Protein AF-A0A5B8NXF3-F1 (afdb_monomer_lite)

pLDDT: mean 85.0, std 18.31, range [37.31, 98.75]

Radius of gyration: 26.2 Å; chains: 1; bounding box: 37×64×97 Å

Secondary structure (DSSP, 8-state):
-----------SSSHHHHHHHHHHHHHHHHHHHHHHHHHH-EESB--SS-BS-SSSS-S-EE-SS-GGGEEEEEEES--SSSEEEEEEEEE---TTS-TTTPPEEEEEEEEEEEEEETTEEEEEEEEEE-GGGT----GGGPEE-B-S--

Structure (mmCIF, N/CA/C/O backbone):
data_AF-A0A5B8NXF3-F1
#
_entry.id   AF-A0A5B8NXF3-F1
#
loop_
_atom_site.group_PDB
_atom_site.id
_atom_site.type_symbol
_atom_site.label_atom_id
_atom_site.label_alt_id
_atom_site.label_comp_id
_atom_site.label_asym_id
_atom_site.label_entity_id
_atom_site.label_seq_id
_atom_site.pdbx_PDB_ins_code
_atom_site.Cartn_x
_atom_site.Cartn_y
_atom_site.Cartn_z
_atom_site.occupancy
_atom_site.B_iso_or_equiv
_atom_site.auth_seq_id
_atom_site.auth_comp_id
_atom_site.auth_asym_id
_atom_site.auth_atom_id
_atom_site.pdbx_PDB_model_num
ATOM 1 N N . MET A 1 1 ? -15.733 -45.039 77.157 1.00 37.59 1 MET A N 1
ATOM 2 C CA . MET A 1 1 ? -15.446 -45.581 75.809 1.00 37.59 1 MET A CA 1
ATOM 3 C C . MET A 1 1 ? -16.709 -45.405 74.981 1.00 37.59 1 MET A C 1
ATOM 5 O O . MET A 1 1 ? -17.747 -45.814 75.468 1.00 37.59 1 MET A O 1
ATOM 9 N N . SER A 1 2 ? -16.764 -44.818 73.795 1.00 37.31 2 SER A N 1
ATOM 10 C CA . SER A 1 2 ? -15.902 -43.884 73.073 1.00 37.31 2 SER A CA 1
ATOM 11 C C . SER A 1 2 ? -16.843 -43.193 72.076 1.00 37.31 2 SER A C 1
ATOM 13 O O . SER A 1 2 ? -17.659 -43.866 71.451 1.00 37.31 2 SER A O 1
ATOM 15 N N . VAL A 1 3 ? -16.774 -41.868 71.988 1.00 45.31 3 VAL A N 1
ATOM 16 C CA . VAL A 1 3 ? -17.520 -41.033 71.034 1.00 45.31 3 VAL A CA 1
ATOM 17 C C . VAL A 1 3 ? -16.741 -41.026 69.726 1.00 45.31 3 VAL A C 1
ATOM 19 O O . VAL A 1 3 ? -15.542 -40.784 69.788 1.00 45.31 3 VAL A O 1
ATOM 22 N N . LEU A 1 4 ? -17.377 -41.230 68.569 1.00 38.94 4 LEU A N 1
ATOM 23 C CA . LEU A 1 4 ? -16.771 -40.893 67.275 1.00 38.94 4 LEU A CA 1
ATOM 24 C C . LEU A 1 4 ? -17.844 -40.376 66.311 1.00 38.94 4 LEU A C 1
ATOM 26 O O . LEU A 1 4 ? -18.721 -41.106 65.856 1.00 38.94 4 LEU A O 1
ATOM 30 N N . ALA A 1 5 ? -17.762 -39.068 66.076 1.00 45.06 5 ALA A N 1
ATOM 31 C CA . ALA A 1 5 ? -18.511 -38.311 65.092 1.00 45.06 5 ALA A CA 1
ATOM 32 C C . ALA A 1 5 ? -18.019 -38.642 63.676 1.00 45.06 5 ALA A C 1
ATOM 34 O O . ALA A 1 5 ? -16.814 -38.747 63.447 1.00 45.06 5 ALA A O 1
ATOM 35 N N . LEU A 1 6 ? -18.946 -38.764 62.725 1.00 43.47 6 LEU A N 1
ATOM 36 C CA . LEU A 1 6 ? -18.619 -38.777 61.302 1.00 43.47 6 LEU A CA 1
ATOM 37 C C . LEU A 1 6 ? -18.593 -37.328 60.806 1.00 43.47 6 LEU A C 1
ATOM 39 O O . LEU A 1 6 ? -19.625 -36.674 60.667 1.00 43.47 6 LEU A O 1
ATOM 43 N N . THR A 1 7 ? -17.372 -36.835 60.619 1.00 43.94 7 THR A N 1
ATOM 44 C CA . THR A 1 7 ? -17.032 -35.524 60.067 1.00 43.94 7 THR A CA 1
ATOM 45 C C . THR A 1 7 ? -17.322 -35.472 58.565 1.00 43.94 7 THR A C 1
ATOM 47 O O . THR A 1 7 ? -17.060 -36.422 57.833 1.00 43.94 7 THR A O 1
ATOM 50 N N . SER A 1 8 ? -17.859 -34.326 58.143 1.00 48.88 8 SER A N 1
ATOM 51 C CA . SER A 1 8 ? -18.148 -33.900 56.772 1.00 48.88 8 SER A CA 1
ATOM 52 C C . SER A 1 8 ? -16.997 -34.142 55.782 1.00 48.88 8 SER A C 1
ATOM 54 O O . SER A 1 8 ? -15.857 -33.765 56.050 1.00 48.88 8 SER A O 1
ATOM 56 N N . CYS A 1 9 ? -17.319 -34.677 54.600 1.00 38.44 9 CYS A N 1
ATOM 57 C CA . CYS A 1 9 ? -16.468 -34.628 53.410 1.00 38.44 9 CYS A CA 1
ATOM 58 C C . CYS A 1 9 ? -17.276 -34.061 52.236 1.00 38.44 9 CYS A C 1
ATOM 60 O O . CYS A 1 9 ? -17.750 -34.802 51.381 1.00 38.44 9 CYS A O 1
ATOM 62 N N . ALA A 1 10 ? -17.448 -32.746 52.193 1.00 49.34 10 ALA A N 1
ATOM 63 C CA . ALA A 1 10 ? -17.799 -32.048 50.964 1.00 49.34 10 ALA A CA 1
ATOM 64 C C . ALA A 1 10 ? -17.235 -30.634 51.051 1.00 49.34 10 ALA A C 1
ATOM 66 O O . ALA A 1 10 ? -17.795 -29.827 51.778 1.00 49.34 10 ALA A O 1
ATOM 67 N N . GLN A 1 11 ? -16.107 -30.393 50.377 1.00 50.44 11 GLN A N 1
ATOM 68 C CA . GLN A 1 11 ? -15.610 -29.103 49.871 1.00 50.44 11 GLN A CA 1
ATOM 69 C C . GLN A 1 11 ? -14.100 -29.236 49.645 1.00 50.44 11 GLN A C 1
ATOM 71 O O . GLN A 1 11 ? -13.349 -28.960 50.564 1.00 50.44 11 GLN A O 1
ATOM 76 N N . GLU A 1 12 ? -13.664 -29.689 48.460 1.00 44.84 12 GLU A N 1
ATOM 77 C CA . GLU A 1 12 ? -12.308 -29.392 47.944 1.00 44.84 12 GLU A CA 1
ATOM 78 C C . GLU A 1 12 ? -12.133 -29.824 46.461 1.00 44.84 12 GLU A C 1
ATOM 80 O O . GLU A 1 12 ? -11.139 -30.458 46.122 1.00 44.84 12 GLU A O 1
ATOM 85 N N . GLN A 1 13 ? -13.091 -29.578 45.548 1.00 47.88 13 GLN A N 1
ATOM 86 C CA . GLN A 1 13 ? -12.886 -29.924 44.116 1.00 47.88 13 GLN A CA 1
ATOM 87 C C . GLN A 1 13 ? -13.217 -28.834 43.080 1.00 47.88 13 GLN A C 1
ATOM 89 O O . GLN A 1 13 ? -12.880 -29.006 41.914 1.00 47.88 13 GLN A O 1
ATOM 94 N N . ASP A 1 14 ? -13.742 -27.667 43.466 1.00 46.34 14 ASP A N 1
ATOM 95 C CA . ASP A 1 14 ? -14.202 -26.673 42.474 1.00 46.34 14 ASP A CA 1
ATOM 96 C C . ASP A 1 14 ? -13.188 -25.585 42.068 1.00 46.34 14 ASP A C 1
ATOM 98 O O . ASP A 1 14 ? -13.408 -24.870 41.092 1.00 46.34 14 ASP A O 1
ATOM 102 N N . LYS A 1 15 ? -12.054 -25.421 42.762 1.00 40.75 15 LYS A N 1
ATOM 103 C CA . LYS A 1 15 ? -11.171 -24.256 42.521 1.00 40.75 15 LYS A CA 1
ATOM 104 C C . LYS A 1 15 ? -10.232 -24.384 41.314 1.00 40.75 15 LYS A C 1
ATOM 106 O O . LYS A 1 15 ? -9.866 -23.367 40.734 1.00 40.75 15 LYS A O 1
ATOM 111 N N . HIS A 1 16 ? -9.852 -25.598 40.909 1.00 37.91 16 HIS A N 1
ATOM 112 C CA . HIS A 1 16 ? -8.894 -25.789 39.807 1.00 37.91 16 HIS A CA 1
ATOM 113 C C . HIS A 1 16 ? -9.527 -25.691 38.411 1.00 37.91 16 HIS A C 1
ATOM 115 O O . HIS A 1 16 ? -8.876 -25.213 37.485 1.00 37.91 16 HIS A O 1
ATOM 121 N N . VAL A 1 17 ? -10.796 -26.084 38.256 1.00 48.28 17 VAL A N 1
ATOM 122 C CA . VAL A 1 17 ? -11.504 -26.032 36.962 1.00 48.28 17 VAL A CA 1
ATOM 123 C C . VAL A 1 17 ? -11.910 -24.596 36.605 1.00 48.28 17 VAL A C 1
ATOM 125 O O . VAL A 1 17 ? -11.782 -24.185 35.454 1.00 48.28 17 VAL A O 1
ATOM 128 N N . GLN A 1 18 ? -12.312 -23.799 37.601 1.00 46.47 18 GLN A N 1
ATOM 129 C CA . GLN A 1 18 ? -12.704 -22.396 37.417 1.00 46.47 18 GLN A CA 1
ATOM 130 C C . GLN A 1 18 ? -11.534 -21.518 36.936 1.00 46.47 18 GLN A C 1
ATOM 132 O O . GLN A 1 18 ? -11.727 -20.672 36.067 1.00 46.47 18 GLN A O 1
ATOM 137 N N . ASN A 1 19 ? -10.317 -21.752 37.445 1.00 48.75 19 ASN A N 1
ATOM 138 C CA . ASN A 1 19 ? -9.142 -20.949 37.089 1.00 48.75 19 ASN A CA 1
ATOM 139 C C . ASN A 1 19 ? -8.697 -21.198 35.634 1.00 48.75 19 ASN A C 1
ATOM 141 O O . ASN A 1 19 ? -8.450 -20.256 34.890 1.00 48.75 19 ASN A O 1
ATOM 145 N N . GLY A 1 20 ? -8.714 -22.460 35.182 1.00 52.03 20 GLY A N 1
ATOM 146 C CA . GLY A 1 20 ? -8.373 -22.809 33.798 1.00 52.03 20 GLY A CA 1
ATOM 147 C C . GLY A 1 20 ? -9.377 -22.292 32.759 1.00 52.03 20 GLY A C 1
ATOM 148 O O . GLY A 1 20 ? -8.974 -21.937 31.657 1.00 52.03 20 GLY A O 1
ATOM 149 N N . GLN A 1 21 ? -10.670 -22.201 33.105 1.00 54.94 21 GLN A N 1
ATOM 150 C CA . GLN A 1 21 ? -11.702 -21.615 32.234 1.00 54.94 21 GLN A CA 1
ATOM 151 C C . GLN A 1 21 ? -11.642 -20.079 32.184 1.00 54.94 21 GLN A C 1
ATOM 153 O O . GLN A 1 21 ? -11.936 -19.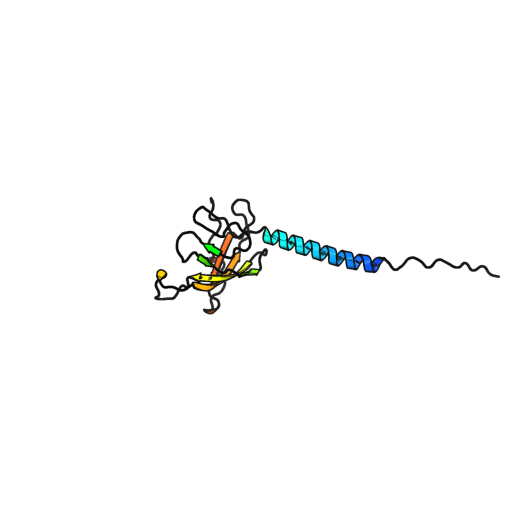490 31.144 1.00 54.94 21 GLN A O 1
ATOM 158 N N . GLN A 1 22 ? -11.244 -19.427 33.280 1.00 58.62 22 GLN A N 1
ATOM 159 C CA . GLN A 1 22 ? -11.030 -17.978 33.316 1.00 58.62 22 GLN A CA 1
ATOM 160 C C . GLN A 1 22 ? -9.791 -17.563 32.509 1.00 58.62 22 GLN A C 1
ATOM 162 O O . GLN A 1 22 ? -9.856 -16.580 31.775 1.00 58.62 22 GLN A O 1
ATOM 167 N N . GLU A 1 23 ? -8.705 -18.340 32.559 1.00 62.59 23 GLU A N 1
ATOM 168 C CA . GLU A 1 23 ? -7.464 -18.046 31.826 1.00 62.59 23 GLU A CA 1
ATOM 169 C C . GLU A 1 23 ? -7.648 -18.134 30.298 1.00 62.59 23 GLU A C 1
ATOM 171 O O . GLU A 1 23 ? -7.243 -17.226 29.569 1.00 62.59 23 GLU A O 1
ATOM 176 N N . VAL A 1 24 ? -8.347 -19.166 29.799 1.00 69.50 24 VAL A N 1
ATOM 177 C CA . VAL A 1 24 ? -8.667 -19.284 28.360 1.00 69.50 24 VAL A CA 1
ATOM 178 C C . VAL A 1 24 ? -9.646 -18.210 27.881 1.00 69.50 24 VAL A C 1
ATOM 180 O O . VAL A 1 24 ? -9.494 -17.700 26.771 1.00 69.50 24 VAL A O 1
ATOM 183 N N . ALA A 1 25 ? -10.628 -17.828 28.706 1.00 74.25 25 ALA A N 1
ATOM 184 C CA . ALA A 1 25 ? -11.565 -16.760 28.366 1.00 74.25 25 ALA A CA 1
ATOM 185 C C . ALA A 1 25 ? -10.859 -15.399 28.298 1.00 74.25 25 ALA A C 1
ATOM 187 O O . ALA A 1 25 ? -11.103 -14.621 27.378 1.00 74.25 25 ALA A O 1
ATOM 188 N N . GLN A 1 26 ? -9.946 -15.125 29.230 1.00 71.12 26 GLN A N 1
ATOM 189 C CA . GLN A 1 26 ? -9.208 -13.869 29.266 1.00 71.12 26 GLN A CA 1
ATOM 190 C C . GLN A 1 26 ? -8.191 -13.749 28.124 1.00 71.12 26 GLN A C 1
ATOM 192 O O . GLN A 1 26 ? -8.079 -12.676 27.534 1.00 71.12 26 GLN A O 1
ATOM 197 N N . PHE A 1 27 ? -7.517 -14.841 27.744 1.00 76.25 27 PHE A N 1
ATOM 198 C CA . PHE A 1 27 ? -6.653 -14.858 26.558 1.00 76.25 27 PHE A CA 1
ATOM 199 C C . PHE A 1 27 ? -7.445 -14.564 25.277 1.00 76.25 27 PHE A C 1
ATOM 201 O O . PHE A 1 27 ? -7.063 -13.686 24.509 1.00 76.25 27 PHE A O 1
ATOM 208 N N . ALA A 1 28 ? -8.589 -15.228 25.078 1.00 76.94 28 ALA A N 1
ATOM 209 C CA . ALA A 1 28 ? -9.434 -15.001 23.906 1.00 76.94 28 ALA A CA 1
ATOM 210 C C . ALA A 1 28 ? -9.944 -13.551 23.822 1.00 76.94 28 ALA A C 1
ATOM 212 O O . ALA A 1 28 ? -9.976 -12.964 22.738 1.00 76.94 28 ALA A O 1
ATOM 213 N N . VAL A 1 29 ? -10.309 -12.955 24.960 1.00 77.00 29 VAL A N 1
ATOM 214 C CA . VAL A 1 29 ? -10.712 -11.544 25.030 1.00 77.00 29 VAL A CA 1
ATOM 215 C C . VAL A 1 29 ? -9.541 -10.622 24.686 1.00 77.00 29 VAL A C 1
ATOM 217 O O . VAL A 1 29 ? -9.707 -9.758 23.827 1.00 77.00 29 VAL A O 1
ATOM 220 N N . ASN A 1 30 ? -8.356 -10.828 25.271 1.00 80.50 30 ASN A N 1
ATOM 221 C CA . ASN A 1 30 ? -7.169 -10.019 24.968 1.00 80.50 30 ASN A CA 1
ATOM 222 C C . ASN A 1 30 ? -6.791 -10.095 23.485 1.00 80.50 30 ASN A C 1
ATOM 224 O O . ASN A 1 30 ? -6.632 -9.055 22.855 1.00 80.50 30 ASN A O 1
ATOM 228 N N . SER A 1 31 ? -6.747 -11.293 22.899 1.00 76.94 31 SER A N 1
ATOM 229 C CA . SER A 1 31 ? -6.446 -11.455 21.472 1.00 76.94 31 SER A CA 1
ATOM 230 C C . SER A 1 31 ? -7.497 -10.803 20.571 1.00 76.94 31 SER A C 1
ATOM 232 O O . SER A 1 31 ? -7.166 -10.271 19.515 1.00 76.94 31 SER A O 1
ATOM 234 N N . THR A 1 32 ? -8.771 -10.806 20.976 1.00 78.19 32 THR A N 1
ATOM 235 C CA . THR A 1 32 ? -9.836 -10.131 20.217 1.00 78.19 32 THR A CA 1
ATOM 236 C C . THR A 1 32 ? -9.669 -8.612 20.256 1.00 78.19 32 THR A C 1
ATOM 238 O O . THR A 1 32 ? -9.845 -7.956 19.230 1.00 78.19 32 THR A O 1
ATOM 241 N N . ILE A 1 33 ? -9.305 -8.055 21.415 1.00 76.69 33 ILE A N 1
ATOM 242 C CA . ILE A 1 33 ? -9.054 -6.617 21.580 1.00 76.69 33 ILE A CA 1
ATOM 243 C C . ILE A 1 33 ? -7.805 -6.205 20.796 1.00 76.69 33 ILE A C 1
ATOM 245 O O . ILE A 1 33 ? -7.871 -5.246 20.038 1.00 76.69 33 ILE A O 1
ATOM 249 N N . GLU A 1 34 ? -6.704 -6.951 20.899 1.00 78.88 34 GLU A N 1
ATOM 250 C CA . GLU A 1 34 ? -5.477 -6.685 20.135 1.00 78.88 34 GLU A CA 1
ATOM 251 C C . GLU A 1 34 ? -5.728 -6.720 18.623 1.00 78.88 34 GLU A C 1
ATOM 253 O O . GLU A 1 34 ? -5.252 -5.852 17.892 1.00 78.88 34 GLU A O 1
ATOM 258 N N . ASN A 1 35 ? -6.536 -7.672 18.148 1.00 78.12 35 ASN A N 1
ATOM 259 C CA . ASN A 1 35 ? -6.899 -7.731 16.739 1.00 78.12 35 ASN A CA 1
ATOM 260 C C . ASN A 1 35 ? -7.773 -6.531 16.331 1.00 78.12 35 ASN A C 1
ATOM 262 O O . ASN A 1 35 ? -7.489 -5.894 15.322 1.00 78.12 35 ASN A O 1
ATOM 266 N N . ALA A 1 36 ? -8.782 -6.163 17.126 1.00 78.06 36 ALA A N 1
ATOM 267 C CA . ALA A 1 36 ? -9.637 -5.006 16.845 1.00 78.06 36 ALA A CA 1
ATOM 268 C C . ALA A 1 36 ? -8.863 -3.673 16.860 1.00 78.06 36 ALA A C 1
ATOM 270 O O . ALA A 1 36 ? -9.091 -2.816 16.008 1.00 78.06 36 ALA A O 1
ATOM 271 N N . GLU A 1 37 ? -7.914 -3.515 17.783 1.00 81.88 37 GLU A N 1
ATOM 272 C CA . GLU A 1 37 ? -7.000 -2.371 17.829 1.00 81.88 37 GLU A CA 1
ATOM 273 C C . GLU A 1 37 ? -6.088 -2.352 16.595 1.00 81.88 37 GLU A C 1
ATOM 275 O O . GLU A 1 37 ? -5.897 -1.297 15.994 1.00 81.88 37 GLU A O 1
ATOM 280 N N . SER A 1 38 ? -5.581 -3.507 16.148 1.00 79.00 38 SER A N 1
ATOM 281 C CA . SER A 1 38 ? -4.782 -3.590 14.917 1.00 79.00 38 SER A CA 1
ATOM 282 C C . SER A 1 38 ? -5.579 -3.185 13.673 1.00 79.00 38 SER A C 1
ATOM 284 O O . SER A 1 38 ? -5.074 -2.436 12.840 1.00 79.00 38 SER A O 1
ATOM 286 N N . GLU A 1 39 ? -6.843 -3.602 13.576 1.00 86.88 39 GLU A N 1
ATOM 287 C CA . GLU A 1 39 ? -7.760 -3.243 12.485 1.00 86.88 39 GLU A CA 1
ATOM 288 C C . GLU A 1 39 ? -8.203 -1.769 12.552 1.00 86.88 39 GLU A C 1
ATOM 290 O O . GLU A 1 39 ? -8.746 -1.233 11.588 1.00 86.88 39 GLU A O 1
ATOM 295 N N . SER A 1 40 ? -7.957 -1.083 13.674 1.00 91.81 40 SER A N 1
ATOM 296 C CA . SER A 1 40 ? -8.171 0.364 13.789 1.00 91.81 40 SER A CA 1
ATOM 297 C C . SER A 1 40 ? -7.023 1.189 13.198 1.00 91.81 40 SER A C 1
ATOM 299 O O . SER A 1 40 ? -7.224 2.355 12.849 1.00 91.81 40 SER A O 1
ATOM 301 N N . ILE A 1 41 ? -5.828 0.596 13.064 1.00 97.88 41 ILE A N 1
ATOM 302 C CA . ILE A 1 41 ? -4.667 1.251 12.460 1.00 97.88 41 ILE A CA 1
ATOM 303 C C . ILE A 1 41 ? -4.821 1.221 10.943 1.00 97.88 41 ILE A C 1
ATOM 305 O O . ILE A 1 41 ? -4.905 0.154 10.335 1.00 97.88 41 ILE A O 1
ATOM 309 N N . VAL A 1 42 ? -4.820 2.401 10.328 1.00 97.94 42 VAL A N 1
ATOM 310 C CA . VAL A 1 42 ? -4.975 2.557 8.877 1.00 97.94 42 VAL A CA 1
ATOM 311 C C . VAL A 1 42 ? -3.633 2.750 8.166 1.00 97.94 42 VAL A C 1
ATOM 313 O O . VAL A 1 42 ? -2.631 3.114 8.783 1.00 97.94 42 VAL A O 1
ATOM 316 N N . LEU A 1 43 ? -3.593 2.529 6.852 1.00 98.19 43 LEU A N 1
ATOM 317 C CA . LEU A 1 43 ? -2.464 2.958 6.028 1.00 98.19 43 LEU A CA 1
ATOM 318 C C . LEU A 1 43 ? -2.649 4.418 5.617 1.00 98.19 43 LEU A C 1
ATOM 320 O O . LEU A 1 43 ? -3.513 4.693 4.790 1.00 98.19 43 LEU A O 1
ATOM 324 N N . GLY A 1 44 ? -1.837 5.339 6.130 1.00 97.38 44 GLY A N 1
ATOM 325 C CA . GLY A 1 44 ? -1.849 6.730 5.677 1.00 97.38 44 GLY A CA 1
ATOM 326 C C . GLY A 1 44 ? -3.213 7.434 5.766 1.00 97.38 44 GLY A C 1
ATOM 327 O O . GLY A 1 44 ? -4.082 7.073 6.564 1.00 97.38 44 GLY A O 1
ATOM 328 N N . SER A 1 45 ? -3.418 8.415 4.892 1.00 95.81 45 SER A N 1
ATOM 329 C CA . SER A 1 45 ? -4.700 9.092 4.637 1.00 95.81 45 SER A CA 1
ATOM 330 C C . SER A 1 45 ? -4.880 9.336 3.139 1.00 95.81 45 SER A C 1
ATOM 332 O O . SER A 1 45 ? -3.891 9.421 2.424 1.00 95.81 45 SER A O 1
ATOM 334 N N . ASN A 1 46 ? -6.122 9.416 2.647 1.00 92.31 46 ASN A N 1
ATOM 335 C CA . ASN A 1 46 ? -6.394 9.748 1.239 1.00 92.31 46 ASN A CA 1
ATOM 336 C C . ASN A 1 46 ? -6.675 11.250 1.075 1.00 92.31 46 ASN A C 1
ATOM 338 O O . ASN A 1 46 ? -7.325 11.858 1.923 1.00 92.31 46 ASN A O 1
ATOM 342 N N . ASP A 1 47 ? -6.296 11.783 -0.080 1.00 89.00 47 ASP A N 1
ATOM 343 C CA . ASP A 1 47 ? -6.828 13.008 -0.685 1.00 89.00 47 ASP A CA 1
ATOM 344 C C . ASP A 1 47 ? -7.732 12.665 -1.895 1.00 89.00 47 ASP A C 1
ATOM 346 O O . ASP A 1 47 ? -8.022 11.498 -2.158 1.00 89.00 47 ASP A O 1
ATOM 350 N N . ASP A 1 48 ? -8.157 13.668 -2.671 1.00 88.75 48 ASP A N 1
ATOM 351 C CA . ASP A 1 48 ? -9.012 13.468 -3.857 1.00 88.75 48 ASP A CA 1
ATOM 352 C C . ASP A 1 48 ? -8.317 12.736 -5.027 1.00 88.75 48 ASP A C 1
ATOM 354 O O . ASP A 1 48 ? -8.962 12.412 -6.029 1.00 88.75 48 ASP A O 1
ATOM 358 N N . ARG A 1 49 ? -6.998 12.513 -4.956 1.00 89.06 49 ARG A N 1
ATOM 359 C CA . ARG A 1 49 ? -6.207 11.892 -6.031 1.00 89.06 49 ARG A CA 1
ATOM 360 C C . ARG A 1 49 ? -5.708 10.502 -5.668 1.00 89.06 49 ARG A C 1
ATOM 362 O O . ARG A 1 49 ? -5.464 9.702 -6.569 1.00 89.06 49 ARG A O 1
ATOM 369 N N . SER A 1 50 ? -5.554 10.211 -4.386 1.00 92.31 50 SER A N 1
ATOM 370 C CA . SER A 1 50 ? -5.083 8.929 -3.880 1.00 92.31 50 SER A CA 1
ATOM 371 C C . SER A 1 50 ? -6.235 7.966 -3.586 1.00 92.31 50 SER A C 1
ATOM 373 O O . SER A 1 50 ? -7.405 8.330 -3.472 1.00 92.31 50 SER A O 1
ATOM 375 N N . THR A 1 51 ? -5.935 6.672 -3.558 1.00 94.94 51 THR A N 1
ATOM 376 C CA . THR A 1 51 ? -6.922 5.624 -3.274 1.00 94.94 51 THR A CA 1
ATOM 377 C C . THR A 1 51 ? -6.271 4.507 -2.480 1.00 94.94 51 THR A C 1
ATOM 379 O O . THR A 1 51 ? -5.110 4.173 -2.710 1.00 94.94 51 THR A O 1
ATOM 382 N N . GLY A 1 52 ? -7.037 3.899 -1.573 1.00 95.25 52 GLY A N 1
ATOM 383 C CA . GLY A 1 52 ? -6.574 2.776 -0.759 1.00 95.25 52 GLY A CA 1
ATOM 384 C C . GLY A 1 52 ? -5.858 3.172 0.532 1.00 95.25 52 GLY A C 1
ATOM 385 O O . GLY A 1 52 ? -5.566 2.301 1.340 1.00 95.25 52 GLY A O 1
ATOM 386 N N . TYR A 1 53 ? -5.625 4.462 0.779 1.00 96.38 53 TYR A N 1
ATOM 387 C CA . TYR A 1 53 ? -5.162 4.960 2.076 1.00 96.38 53 TYR A CA 1
ATOM 388 C C . TYR A 1 53 ? -6.342 5.223 3.026 1.00 96.38 53 TYR A C 1
ATOM 390 O O . TYR A 1 53 ? -7.510 5.098 2.651 1.00 96.38 53 TYR A O 1
ATOM 398 N N . GLY A 1 54 ? -6.070 5.536 4.291 1.00 96.00 54 GLY A N 1
ATOM 399 C CA . GLY A 1 54 ? -7.084 5.800 5.315 1.00 96.00 54 GLY A CA 1
ATOM 400 C C . GLY A 1 54 ? -7.938 4.589 5.718 1.00 96.00 54 GLY A C 1
ATOM 401 O O . GLY A 1 54 ? -8.923 4.764 6.442 1.00 96.00 54 GLY A O 1
ATOM 402 N N . VAL A 1 55 ? -7.570 3.382 5.275 1.00 95.94 55 VAL A N 1
ATOM 403 C CA . VAL A 1 55 ? -8.205 2.099 5.619 1.00 95.94 55 VAL A CA 1
ATOM 404 C C . VAL A 1 55 ? -7.173 1.119 6.181 1.00 95.94 55 VAL A C 1
ATOM 406 O O . VAL A 1 55 ? -5.982 1.227 5.885 1.00 95.94 55 VAL A O 1
ATOM 409 N N . ALA A 1 56 ? -7.616 0.170 7.005 1.00 97.75 56 ALA A N 1
ATOM 410 C CA . ALA A 1 56 ? -6.764 -0.912 7.488 1.00 97.75 56 ALA A CA 1
ATOM 411 C C . ALA A 1 56 ? -6.565 -1.970 6.395 1.00 97.75 56 ALA A C 1
ATOM 413 O O . ALA A 1 56 ? -7.505 -2.286 5.663 1.00 97.75 56 ALA A O 1
ATOM 414 N N . ARG A 1 57 ? -5.337 -2.498 6.290 1.00 97.69 57 ARG A N 1
ATOM 415 C CA . ARG A 1 57 ? -4.952 -3.600 5.387 1.00 97.69 57 ARG A CA 1
ATOM 416 C C . ARG A 1 57 ? -5.496 -3.458 3.954 1.00 97.69 57 ARG A C 1
ATOM 418 O O . ARG A 1 57 ? -6.156 -4.374 3.456 1.00 97.69 57 ARG A O 1
ATOM 425 N N . PRO A 1 58 ? -5.250 -2.332 3.262 1.00 98.00 58 PRO A N 1
ATOM 426 C CA . PRO A 1 58 ? -5.709 -2.191 1.888 1.00 98.00 58 PRO A CA 1
ATOM 427 C C . PRO A 1 58 ? -5.084 -3.264 0.999 1.00 98.00 58 PRO A C 1
ATOM 429 O O . PRO A 1 58 ? -3.903 -3.578 1.130 1.00 98.00 58 PRO A O 1
ATOM 432 N N . THR A 1 59 ? -5.870 -3.789 0.063 1.00 98.50 59 THR A N 1
ATOM 433 C CA . THR A 1 59 ? -5.401 -4.727 -0.972 1.00 98.50 59 THR A CA 1
ATOM 434 C C . THR A 1 59 ? -4.917 -4.009 -2.236 1.00 98.50 59 THR A C 1
ATOM 436 O O . THR A 1 59 ? -4.435 -4.639 -3.175 1.00 98.50 59 THR A O 1
ATOM 439 N N . TYR A 1 60 ? -5.061 -2.684 -2.276 1.00 98.31 60 TYR A N 1
ATOM 440 C CA . TYR A 1 60 ? -4.702 -1.823 -3.394 1.00 98.31 60 TYR A CA 1
ATOM 441 C C . TYR A 1 60 ? -4.371 -0.424 -2.881 1.00 98.31 60 TYR A C 1
ATOM 443 O O . TYR A 1 60 ? -5.118 0.105 -2.057 1.00 98.31 60 TYR A O 1
ATOM 451 N N . THR A 1 61 ? -3.319 0.197 -3.410 1.00 97.94 61 THR A N 1
ATOM 452 C CA . THR A 1 61 ? -3.006 1.613 -3.193 1.00 97.94 61 THR A CA 1
ATOM 453 C C . THR A 1 61 ? -2.642 2.307 -4.500 1.00 97.94 61 THR A C 1
ATOM 455 O O . THR A 1 61 ? -2.042 1.710 -5.396 1.00 97.94 61 THR A O 1
ATOM 458 N N . ASN A 1 62 ? -2.986 3.589 -4.609 1.00 95.88 62 ASN A N 1
ATOM 459 C CA . ASN A 1 62 ? -2.609 4.446 -5.728 1.00 95.88 62 ASN A CA 1
ATOM 460 C C . ASN A 1 62 ? -2.343 5.872 -5.240 1.00 95.88 62 ASN A C 1
ATOM 462 O O . ASN A 1 62 ? -3.206 6.473 -4.605 1.00 95.88 62 ASN A O 1
ATOM 466 N N . ASN A 1 63 ? -1.178 6.420 -5.585 1.00 91.81 63 ASN A N 1
ATOM 467 C CA . ASN A 1 63 ? -0.759 7.776 -5.204 1.00 91.81 63 ASN A CA 1
ATOM 468 C C . ASN A 1 63 ? -1.337 8.895 -6.099 1.00 91.81 63 ASN A C 1
ATOM 470 O O . ASN A 1 63 ? -0.989 10.057 -5.923 1.00 91.81 63 ASN A O 1
ATOM 474 N N . GLY A 1 64 ? -2.147 8.576 -7.115 1.00 83.19 64 GLY A N 1
ATOM 475 C CA . GLY A 1 64 ? -2.863 9.564 -7.938 1.00 83.19 64 GLY A CA 1
ATOM 476 C C . GLY A 1 64 ? -2.070 10.246 -9.058 1.00 83.19 64 GLY A C 1
ATOM 477 O O . GLY A 1 64 ? -2.618 11.096 -9.759 1.00 83.19 64 GLY A O 1
ATOM 478 N N . GLY A 1 65 ? -0.791 9.899 -9.241 1.00 83.81 65 GLY A N 1
ATOM 479 C CA . GLY A 1 65 ? 0.104 10.528 -10.224 1.00 83.81 65 GLY A CA 1
ATOM 480 C C . GLY A 1 65 ? 0.378 9.682 -11.471 1.00 83.81 65 GLY A C 1
ATOM 481 O O . GLY A 1 65 ? -0.048 10.017 -12.573 1.00 83.81 65 GLY A O 1
ATOM 482 N N . SER A 1 66 ? 1.138 8.597 -11.314 1.00 87.00 66 SER A N 1
ATOM 483 C CA . SER A 1 66 ? 1.509 7.688 -12.407 1.00 87.00 66 SER A CA 1
ATOM 484 C C . SER A 1 66 ? 1.398 6.228 -11.965 1.00 87.00 66 SER A C 1
ATOM 486 O O . SER A 1 66 ? 1.272 5.954 -10.770 1.00 87.00 66 SER A O 1
ATOM 488 N N . SER A 1 67 ? 1.489 5.283 -12.905 1.00 88.38 67 SER A N 1
ATOM 489 C CA . SER A 1 67 ? 1.438 3.844 -12.607 1.00 88.38 67 SER A CA 1
ATOM 490 C C . SER A 1 67 ? 2.543 3.369 -11.659 1.00 88.38 67 SER A C 1
ATOM 492 O O . SER A 1 67 ? 2.367 2.346 -11.005 1.00 88.38 67 SER A O 1
ATOM 494 N N . SER A 1 68 ? 3.645 4.115 -11.521 1.00 90.75 68 SER A N 1
ATOM 495 C CA . SER A 1 68 ? 4.708 3.805 -10.555 1.00 90.75 68 SER A CA 1
ATOM 496 C C . SER A 1 68 ? 4.271 3.963 -9.094 1.00 90.75 68 SER A C 1
ATOM 498 O O . SER A 1 68 ? 4.962 3.491 -8.202 1.00 90.75 68 SER A O 1
ATOM 500 N N . GLY A 1 69 ? 3.159 4.660 -8.841 1.00 92.69 69 GLY A N 1
ATOM 501 C CA . GLY A 1 69 ? 2.576 4.834 -7.511 1.00 92.69 69 GLY A CA 1
ATOM 502 C C . GLY A 1 69 ? 1.476 3.827 -7.184 1.00 92.69 69 GLY A C 1
ATOM 503 O O . GLY A 1 69 ? 0.752 4.048 -6.218 1.00 92.69 69 GLY A O 1
ATOM 504 N N . ILE A 1 70 ? 1.297 2.787 -8.005 1.00 96.88 70 ILE A N 1
ATOM 505 C CA . ILE A 1 70 ? 0.285 1.749 -7.797 1.00 96.88 70 ILE A CA 1
ATOM 506 C C . ILE A 1 70 ? 0.930 0.516 -7.171 1.00 96.88 70 ILE A C 1
ATOM 508 O O . ILE A 1 70 ? 1.940 0.017 -7.671 1.00 96.88 70 ILE A O 1
ATOM 512 N N . ILE A 1 71 ? 0.281 -0.009 -6.135 1.00 98.31 71 ILE A N 1
ATOM 513 C CA . ILE A 1 71 ? 0.534 -1.346 -5.599 1.00 98.31 71 ILE A CA 1
ATOM 514 C C . ILE A 1 71 ? -0.810 -2.079 -5.579 1.00 98.31 71 ILE A C 1
ATOM 516 O O . ILE A 1 71 ? -1.759 -1.609 -4.954 1.00 98.31 71 ILE A O 1
ATOM 520 N N . SER A 1 72 ? -0.924 -3.199 -6.287 1.00 98.38 72 SER A N 1
ATOM 521 C CA . SER A 1 72 ? -2.141 -4.019 -6.338 1.00 98.38 72 SER A CA 1
ATOM 522 C C . SER A 1 72 ? -1.945 -5.373 -5.673 1.00 98.38 72 SER A C 1
ATOM 524 O O . SER A 1 72 ? -0.822 -5.759 -5.355 1.00 98.38 72 SER A O 1
ATOM 526 N N . ASP A 1 73 ? -3.049 -6.093 -5.474 1.00 98.31 73 ASP A N 1
ATOM 527 C CA . ASP A 1 73 ? -3.062 -7.477 -4.989 1.00 98.31 73 ASP A CA 1
ATOM 528 C C . ASP A 1 73 ? -2.260 -7.661 -3.694 1.00 98.31 73 ASP A C 1
ATOM 530 O O . ASP A 1 73 ? -1.551 -8.651 -3.513 1.00 98.31 73 ASP A O 1
ATOM 534 N N . ILE A 1 74 ? -2.350 -6.666 -2.806 1.00 98.75 74 ILE A N 1
ATOM 535 C CA . ILE A 1 74 ? -1.592 -6.653 -1.562 1.00 98.75 74 ILE A CA 1
ATOM 536 C C . ILE A 1 74 ? -2.174 -7.705 -0.622 1.00 98.75 74 ILE A C 1
ATOM 538 O O . ILE A 1 74 ? -3.365 -7.687 -0.297 1.00 98.75 74 ILE A O 1
ATOM 542 N N . VAL A 1 75 ? -1.306 -8.594 -0.155 1.00 98.62 75 VAL A N 1
ATOM 543 C CA . VAL A 1 75 ? -1.578 -9.574 0.891 1.00 98.62 75 VAL A CA 1
ATOM 544 C C . VAL A 1 75 ? -0.662 -9.260 2.065 1.00 98.62 75 VAL A C 1
ATOM 546 O O . VAL A 1 75 ? 0.558 -9.274 1.920 1.00 98.62 75 VAL A O 1
ATOM 549 N N . TRP A 1 76 ? -1.259 -8.947 3.213 1.00 98.31 76 TRP A N 1
ATOM 550 C CA . TRP A 1 76 ? -0.535 -8.623 4.441 1.00 98.31 76 TRP A CA 1
ATOM 551 C C . TRP A 1 76 ? -0.260 -9.890 5.250 1.00 98.31 76 TRP A C 1
ATOM 553 O O . TRP A 1 76 ? -1.189 -10.628 5.581 1.00 98.31 76 TRP A O 1
ATOM 563 N N . ASP A 1 77 ? 1.005 -10.105 5.597 1.00 98.12 77 ASP A N 1
ATOM 564 C CA . ASP A 1 77 ? 1.460 -11.171 6.492 1.00 98.12 77 ASP A CA 1
ATOM 565 C C . ASP A 1 77 ? 1.370 -10.730 7.959 1.00 98.12 77 ASP A C 1
ATOM 567 O O . ASP A 1 77 ? 1.104 -11.535 8.854 1.00 98.12 77 ASP A O 1
ATOM 571 N N . SER A 1 78 ? 1.563 -9.431 8.212 1.00 97.19 78 SER A N 1
ATOM 572 C CA . SER A 1 78 ? 1.440 -8.818 9.532 1.00 97.19 78 SER A CA 1
ATOM 573 C C . SER A 1 78 ? 0.770 -7.443 9.469 1.00 97.19 78 SER A C 1
ATOM 575 O O . SER A 1 78 ? 0.783 -6.761 8.445 1.00 97.19 78 SER A O 1
ATOM 577 N N . TRP A 1 79 ? 0.150 -7.037 10.580 1.00 97.88 79 TRP A N 1
ATOM 578 C CA . TRP A 1 79 ? -0.480 -5.726 10.743 1.00 97.88 79 TRP A CA 1
ATOM 579 C C . TRP A 1 79 ? -0.638 -5.388 12.227 1.00 97.88 79 TRP A C 1
ATOM 581 O O . TRP A 1 79 ? -0.786 -6.284 13.054 1.00 97.88 79 TRP A O 1
ATOM 591 N N . GLY A 1 80 ? -0.651 -4.103 12.573 1.00 96.06 80 GLY A N 1
ATOM 592 C CA . GLY A 1 80 ? -0.890 -3.617 13.936 1.00 96.06 80 GLY A CA 1
ATOM 593 C C . GLY A 1 80 ? 0.363 -3.381 14.779 1.00 96.06 80 GLY A C 1
ATOM 594 O O . GLY A 1 80 ? 0.324 -2.580 15.711 1.00 96.06 80 GLY A O 1
ATOM 595 N N . GLY A 1 81 ? 1.475 -4.047 14.453 1.00 95.31 81 GLY A N 1
ATOM 596 C CA . GLY A 1 81 ? 2.775 -3.819 15.089 1.00 95.31 81 GLY A CA 1
ATOM 597 C C . GLY A 1 81 ? 3.435 -2.509 14.645 1.00 95.31 81 GLY A C 1
ATOM 598 O O . GLY A 1 81 ? 2.887 -1.764 13.837 1.00 95.31 81 GLY A O 1
ATOM 599 N N . GLU A 1 82 ? 4.648 -2.231 15.131 1.00 96.31 82 GLU A N 1
ATOM 600 C CA . GLU A 1 82 ? 5.442 -1.070 14.675 1.00 96.31 82 GLU A CA 1
ATOM 601 C C . GLU A 1 82 ? 5.712 -1.092 13.163 1.00 96.31 82 GLU A C 1
ATOM 603 O O . GLU A 1 82 ? 5.845 -0.042 12.530 1.00 96.31 82 GLU A O 1
ATOM 608 N N . ILE A 1 83 ? 5.757 -2.301 12.603 1.00 97.81 83 ILE A N 1
ATOM 609 C CA . ILE A 1 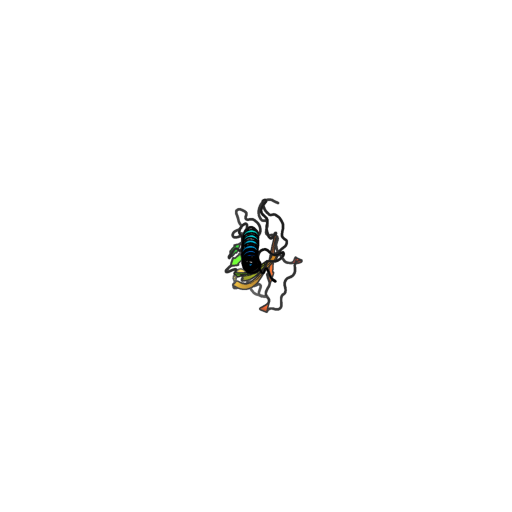83 ? 5.911 -2.595 11.186 1.00 97.81 83 ILE A CA 1
ATOM 610 C C . ILE A 1 83 ? 4.811 -3.583 10.792 1.00 97.81 83 ILE A C 1
ATOM 612 O O . ILE A 1 83 ? 4.517 -4.522 11.536 1.00 97.81 83 ILE A O 1
ATOM 616 N N . ALA A 1 84 ? 4.222 -3.361 9.624 1.00 98.38 84 ALA A N 1
ATOM 617 C CA . ALA A 1 84 ? 3.356 -4.293 8.925 1.00 98.38 84 ALA A CA 1
ATOM 618 C C . ALA A 1 84 ? 4.023 -4.697 7.609 1.00 98.38 84 ALA A C 1
ATOM 620 O O . ALA A 1 84 ? 4.500 -3.846 6.856 1.00 98.38 84 ALA A O 1
ATOM 621 N N . GLU A 1 85 ? 4.053 -5.994 7.340 1.00 98.56 85 GLU A N 1
ATOM 622 C CA . GLU A 1 85 ? 4.716 -6.588 6.184 1.00 98.56 85 GLU A CA 1
ATOM 623 C C . GLU A 1 85 ? 3.698 -7.320 5.317 1.00 98.56 85 GLU A C 1
ATOM 625 O O . GLU A 1 85 ? 2.733 -7.907 5.811 1.00 98.56 85 GLU A O 1
ATOM 630 N N . GLY A 1 86 ? 3.920 -7.286 4.013 1.00 98.50 86 GLY A N 1
ATOM 631 C CA . GLY A 1 86 ? 3.121 -8.007 3.043 1.00 98.50 86 GLY A CA 1
ATOM 632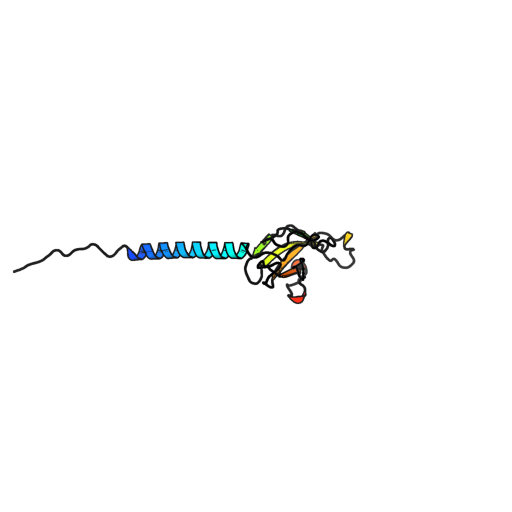 C C . GLY A 1 86 ? 3.819 -8.108 1.699 1.00 98.50 86 GLY A C 1
ATOM 633 O O . GLY A 1 86 ? 4.960 -7.679 1.516 1.00 98.50 86 GLY A O 1
ATOM 634 N N . THR A 1 87 ? 3.098 -8.651 0.730 1.00 98.62 87 THR A N 1
ATOM 635 C CA . THR A 1 87 ? 3.529 -8.749 -0.664 1.00 98.62 87 THR A CA 1
ATOM 636 C C . THR A 1 87 ? 2.455 -8.154 -1.560 1.00 98.62 87 THR A C 1
ATOM 638 O O . THR A 1 87 ? 1.269 -8.351 -1.315 1.00 98.62 87 THR A O 1
ATOM 641 N N . GLY A 1 88 ? 2.855 -7.441 -2.607 1.00 98.38 88 GLY A N 1
ATOM 642 C CA . GLY A 1 88 ? 1.939 -6.886 -3.600 1.00 98.38 88 GLY A CA 1
ATOM 643 C C . GLY A 1 88 ? 2.593 -6.773 -4.970 1.00 98.38 88 GLY A C 1
ATOM 644 O O . GLY A 1 88 ? 3.788 -7.015 -5.133 1.00 98.38 88 GLY A O 1
ATOM 645 N N . MET A 1 89 ? 1.809 -6.400 -5.969 1.00 98.31 89 MET A N 1
ATOM 646 C CA . MET A 1 89 ? 2.262 -6.189 -7.337 1.00 98.31 89 MET A CA 1
ATOM 647 C C . MET A 1 89 ? 2.506 -4.698 -7.560 1.00 98.31 89 MET A C 1
ATOM 649 O O . MET A 1 89 ? 1.583 -3.895 -7.464 1.00 98.31 89 MET A O 1
ATOM 653 N N . ALA A 1 90 ? 3.738 -4.323 -7.890 1.00 96.75 90 ALA A N 1
ATOM 654 C CA . ALA A 1 90 ? 4.105 -2.943 -8.209 1.00 96.75 90 ALA A CA 1
ATOM 655 C C . ALA A 1 90 ? 4.891 -2.883 -9.522 1.00 96.75 90 ALA A C 1
ATOM 657 O O . ALA A 1 90 ? 5.457 -3.885 -9.978 1.00 96.75 90 ALA A O 1
ATOM 658 N N . LEU A 1 91 ? 4.901 -1.709 -10.152 1.00 95.62 91 LEU A N 1
ATOM 659 C CA . LEU A 1 91 ? 5.594 -1.491 -11.418 1.00 95.62 91 LEU A CA 1
ATOM 660 C C . LEU A 1 91 ? 7.100 -1.748 -11.252 1.00 95.62 91 LEU A C 1
ATOM 662 O O . LEU A 1 91 ? 7.759 -1.128 -10.422 1.00 95.62 91 LEU A O 1
ATOM 666 N N . ALA A 1 92 ? 7.658 -2.656 -12.048 1.00 91.38 92 ALA A N 1
ATOM 667 C CA . ALA A 1 92 ? 9.059 -3.030 -11.936 1.00 91.38 92 ALA A CA 1
ATOM 668 C C . ALA A 1 92 ? 9.985 -1.981 -12.567 1.00 91.38 92 ALA A C 1
ATOM 670 O O . ALA A 1 92 ? 9.885 -1.670 -13.758 1.00 91.38 92 ALA A O 1
ATOM 671 N N . GLN A 1 93 ? 10.958 -1.498 -11.797 1.00 87.88 93 GLN A N 1
ATOM 672 C CA . GLN A 1 93 ? 12.041 -0.682 -12.335 1.00 87.88 93 GLN A CA 1
ATOM 673 C C . GLN A 1 93 ? 13.106 -1.593 -12.961 1.00 87.88 93 GLN A C 1
ATOM 675 O O . GLN A 1 93 ? 13.934 -2.175 -12.266 1.00 87.88 93 GLN A O 1
ATOM 680 N N . ILE A 1 94 ? 13.086 -1.726 -14.288 1.00 87.56 94 ILE A N 1
ATOM 681 C CA . ILE A 1 94 ? 14.045 -2.551 -15.035 1.00 87.56 94 ILE A CA 1
ATOM 682 C C . ILE A 1 94 ? 15.046 -1.625 -15.747 1.00 87.56 94 ILE A C 1
ATOM 684 O O . ILE A 1 94 ? 14.620 -0.760 -16.519 1.00 87.56 94 ILE A O 1
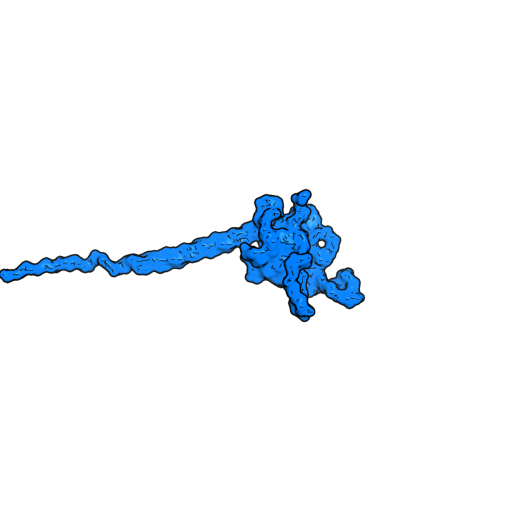ATOM 688 N N . PRO A 1 95 ? 16.368 -1.761 -15.516 1.00 88.94 95 PRO A N 1
ATOM 689 C CA . PRO A 1 95 ? 17.367 -0.933 -16.188 1.00 88.94 95 PRO A CA 1
ATOM 690 C C . PRO A 1 95 ? 17.245 -0.997 -17.716 1.00 88.94 95 PRO A C 1
ATOM 692 O O . PRO A 1 95 ? 17.233 -2.076 -18.303 1.00 88.94 95 PRO A O 1
ATOM 695 N N . GLY A 1 96 ? 17.172 0.168 -18.364 1.00 90.81 96 GLY A N 1
ATOM 696 C CA . GLY A 1 96 ? 17.065 0.280 -19.824 1.00 90.81 96 GLY A CA 1
ATOM 697 C C . GLY A 1 96 ? 15.655 0.101 -20.402 1.00 90.81 96 GLY A C 1
ATOM 698 O O . GLY A 1 96 ? 15.497 0.247 -21.610 1.00 90.81 96 GLY A O 1
ATOM 699 N N . MET A 1 97 ? 14.641 -0.165 -19.573 1.00 92.31 97 MET A N 1
ATOM 700 C CA . MET A 1 97 ? 13.235 -0.241 -19.985 1.00 92.31 97 MET A CA 1
ATOM 701 C C . MET A 1 97 ? 12.490 1.047 -19.614 1.00 92.31 97 MET A C 1
ATOM 703 O O . MET A 1 97 ? 12.710 1.619 -18.543 1.00 92.31 97 MET A O 1
ATOM 707 N N . ALA A 1 98 ? 11.605 1.518 -20.494 1.00 90.19 98 ALA A N 1
ATOM 708 C CA . ALA A 1 98 ? 10.748 2.659 -20.194 1.00 90.19 98 ALA A CA 1
ATOM 709 C C . ALA A 1 98 ? 9.662 2.268 -19.179 1.00 90.19 98 ALA A C 1
ATOM 711 O O . ALA A 1 98 ? 9.073 1.197 -19.287 1.00 90.19 98 ALA A O 1
ATOM 712 N N . LEU A 1 99 ? 9.317 3.170 -18.250 1.00 87.19 99 LEU A N 1
ATOM 713 C CA . LEU A 1 99 ? 8.263 2.920 -17.250 1.00 87.19 99 LEU A CA 1
ATOM 714 C C . LEU A 1 99 ? 6.913 2.535 -17.870 1.00 87.19 99 LEU A C 1
ATOM 716 O O . LEU A 1 99 ? 6.170 1.756 -17.286 1.00 87.19 99 LEU A O 1
ATOM 720 N N . ALA A 1 100 ? 6.600 3.067 -19.055 1.00 88.00 100 ALA A N 1
ATOM 721 C CA . ALA A 1 100 ? 5.367 2.747 -19.772 1.00 88.00 100 ALA A CA 1
ATOM 722 C C . ALA A 1 100 ? 5.316 1.294 -20.288 1.00 88.00 100 ALA A C 1
ATOM 724 O O . ALA A 1 100 ? 4.235 0.797 -20.589 1.00 88.00 100 ALA A O 1
ATOM 725 N N . GLU A 1 101 ? 6.467 0.628 -20.399 1.00 91.19 101 GLU A N 1
ATOM 726 C CA . GLU A 1 101 ? 6.613 -0.753 -20.880 1.00 91.19 101 GLU A CA 1
ATOM 727 C C . GLU A 1 101 ? 6.899 -1.740 -19.739 1.00 91.19 101 GLU A C 1
ATOM 729 O O . GLU A 1 101 ? 6.838 -2.955 -19.936 1.00 91.19 101 GLU A O 1
ATOM 734 N N . SER A 1 102 ? 7.205 -1.229 -18.544 1.00 93.25 102 SER A N 1
ATOM 735 C CA . SER A 1 102 ? 7.509 -2.042 -17.374 1.00 93.25 102 SER A CA 1
ATOM 736 C C . SER A 1 102 ? 6.305 -2.890 -16.938 1.00 93.25 102 SER A C 1
ATOM 738 O O . SER A 1 102 ? 5.193 -2.372 -16.813 1.00 93.25 102 SER A O 1
ATOM 740 N N . PRO A 1 103 ? 6.504 -4.184 -16.633 1.00 95.25 103 PRO A N 1
ATOM 741 C CA . PRO A 1 103 ? 5.456 -5.020 -16.066 1.00 95.25 103 PRO A CA 1
ATOM 742 C C . PRO A 1 103 ? 5.254 -4.735 -14.573 1.00 95.25 103 PRO A C 1
ATOM 744 O O . PRO A 1 103 ? 6.159 -4.265 -13.880 1.00 95.25 103 PRO A O 1
ATOM 747 N N . PHE A 1 104 ? 4.086 -5.109 -14.054 1.00 96.00 104 PHE A N 1
ATOM 748 C CA . PHE A 1 104 ? 3.879 -5.257 -12.615 1.00 96.00 104 PHE A CA 1
ATOM 749 C C . PHE A 1 104 ? 4.456 -6.597 -12.156 1.00 96.00 104 PHE A C 1
ATOM 751 O O . PHE A 1 104 ? 4.169 -7.635 -12.751 1.00 96.00 104 PHE A O 1
ATOM 758 N N . LEU A 1 105 ? 5.272 -6.576 -11.104 1.00 96.94 105 LEU A N 1
ATOM 759 C CA . LEU A 1 105 ? 5.913 -7.754 -10.519 1.00 96.94 105 LEU A CA 1
ATOM 760 C C . LEU A 1 105 ? 5.770 -7.729 -8.994 1.00 96.94 105 LEU A C 1
ATOM 762 O O . LEU A 1 105 ? 5.519 -6.674 -8.407 1.00 96.94 105 LEU A O 1
ATOM 766 N N . ALA A 1 106 ? 5.943 -8.889 -8.361 1.00 97.69 106 ALA A N 1
ATOM 767 C CA . ALA A 1 106 ? 5.852 -9.015 -6.911 1.00 97.69 106 ALA A CA 1
ATOM 768 C C . ALA A 1 106 ? 6.939 -8.180 -6.215 1.00 97.69 106 ALA A C 1
ATOM 770 O O . ALA A 1 106 ? 8.111 -8.257 -6.579 1.00 97.69 106 ALA A O 1
ATOM 771 N N . HIS A 1 107 ? 6.540 -7.398 -5.219 1.00 98.00 107 HIS A N 1
ATOM 772 C CA . HIS A 1 107 ? 7.395 -6.634 -4.319 1.00 98.00 107 HIS A CA 1
ATOM 773 C C . HIS A 1 107 ? 7.004 -6.957 -2.878 1.00 98.00 107 HIS A C 1
ATOM 775 O O . HIS A 1 107 ? 5.824 -7.154 -2.577 1.00 98.00 107 HIS A O 1
ATOM 781 N N . ALA A 1 108 ? 7.988 -6.949 -1.985 1.00 98.38 108 ALA A N 1
ATOM 782 C CA . ALA A 1 108 ? 7.709 -6.822 -0.565 1.00 98.38 108 ALA A CA 1
ATOM 783 C C . ALA A 1 108 ? 7.137 -5.423 -0.302 1.00 98.38 108 ALA A C 1
ATOM 785 O O . ALA A 1 108 ? 7.598 -4.446 -0.895 1.00 98.38 108 ALA A O 1
ATOM 786 N N . VAL A 1 109 ? 6.143 -5.338 0.576 1.00 98.50 109 VAL A N 1
ATOM 787 C CA . VAL A 1 109 ? 5.434 -4.117 0.968 1.00 98.50 109 VAL A CA 1
ATOM 788 C C . VAL A 1 109 ? 5.577 -3.963 2.475 1.00 98.50 109 VAL A C 1
ATOM 790 O O . VAL A 1 109 ? 5.290 -4.892 3.224 1.00 98.50 109 VAL A O 1
ATOM 793 N N . VAL A 1 110 ? 6.037 -2.797 2.922 1.00 98.56 110 VAL A N 1
ATOM 794 C CA . VAL A 1 110 ? 6.302 -2.531 4.339 1.00 98.56 110 VAL A CA 1
ATOM 795 C C . VAL A 1 110 ? 5.672 -1.210 4.740 1.00 98.56 110 VAL A C 1
ATOM 797 O O . VAL A 1 110 ? 6.086 -0.152 4.261 1.00 98.56 110 VAL A O 1
ATOM 800 N N . ALA A 1 111 ? 4.690 -1.266 5.634 1.00 98.62 111 ALA A N 1
ATOM 801 C CA . ALA A 1 111 ? 4.107 -0.097 6.276 1.00 98.62 111 ALA A CA 1
ATOM 802 C C . ALA A 1 111 ? 4.712 0.071 7.676 1.00 98.62 111 ALA A C 1
ATOM 804 O O . ALA A 1 111 ? 4.843 -0.889 8.430 1.00 98.62 111 ALA A O 1
ATOM 805 N N . TYR A 1 112 ? 5.144 1.283 8.010 1.00 98.50 112 TYR A N 1
ATOM 806 C CA . TYR A 1 112 ? 5.878 1.561 9.246 1.00 98.50 112 TYR A CA 1
ATOM 807 C C . TYR A 1 112 ? 5.675 3.012 9.690 1.00 98.50 112 TYR A C 1
ATOM 809 O O . TYR A 1 112 ? 4.920 3.767 9.071 1.00 98.50 112 TYR A O 1
ATOM 817 N N . ASP A 1 113 ? 6.356 3.392 10.775 1.00 97.81 113 ASP A N 1
ATOM 818 C CA . ASP A 1 113 ? 6.302 4.737 11.355 1.00 97.81 113 ASP A CA 1
ATOM 819 C C . ASP A 1 113 ? 4.880 5.099 11.816 1.00 97.81 113 ASP A C 1
ATOM 821 O O . ASP A 1 113 ? 4.205 5.966 11.253 1.00 97.81 113 ASP A O 1
ATOM 825 N N . LEU A 1 114 ? 4.410 4.375 12.840 1.00 97.38 114 LEU A N 1
ATOM 826 C CA . LEU A 1 114 ? 3.111 4.618 13.459 1.00 97.38 114 LEU A CA 1
ATOM 827 C C . LEU A 1 114 ? 3.016 6.045 14.008 1.00 97.38 114 LEU A C 1
ATOM 829 O O . LEU A 1 114 ? 3.841 6.497 14.799 1.00 97.38 114 LEU A O 1
ATOM 833 N N . GLY A 1 115 ? 1.941 6.726 13.640 1.00 96.56 115 GLY A N 1
ATOM 834 C CA . GLY A 1 115 ? 1.611 8.054 14.122 1.00 96.56 115 GLY A CA 1
ATOM 835 C C . GLY A 1 115 ? 0.154 8.370 13.834 1.00 96.56 115 GLY A C 1
ATOM 836 O O . GLY A 1 115 ? -0.711 7.502 13.963 1.00 96.56 115 GLY A O 1
ATOM 837 N N . MET A 1 116 ? -0.110 9.613 13.447 1.00 96.12 116 MET A N 1
ATOM 838 C CA . MET A 1 116 ? -1.449 10.073 13.101 1.00 96.12 116 MET A CA 1
ATOM 839 C C . MET A 1 116 ? -1.458 10.647 11.684 1.00 96.12 116 MET A C 1
ATOM 841 O O . MET A 1 116 ? -0.590 11.456 11.363 1.00 96.12 116 MET A O 1
ATOM 845 N N . CYS A 1 117 ? -2.460 10.277 10.888 1.00 95.94 117 CYS A N 1
ATOM 846 C CA . CYS A 1 117 ? -2.886 11.017 9.697 1.00 95.94 117 CYS A CA 1
ATOM 847 C C . CYS A 1 117 ? -4.376 11.358 9.894 1.00 95.94 117 CYS A C 1
ATOM 849 O O . CYS A 1 117 ? -5.148 10.484 10.290 1.00 95.94 117 CYS A O 1
ATOM 851 N N . ASP A 1 118 ? -4.798 12.609 9.687 1.00 91.56 118 ASP A N 1
ATOM 852 C CA . ASP A 1 118 ? -6.198 13.063 9.862 1.00 91.56 118 ASP A CA 1
ATOM 853 C C . ASP A 1 118 ? -6.874 12.655 11.178 1.00 91.56 118 ASP A C 1
ATOM 855 O O . ASP A 1 118 ? -8.044 12.267 11.223 1.00 91.56 118 ASP A O 1
ATOM 859 N N . GLY A 1 119 ? -6.126 12.679 12.281 1.00 92.88 119 GLY A N 1
ATOM 860 C CA . GLY A 1 119 ? -6.663 12.282 13.584 1.00 92.88 119 GLY A CA 1
ATOM 861 C C . GLY A 1 119 ? -6.959 10.782 13.724 1.00 92.88 119 GLY A C 1
ATOM 862 O O . GLY A 1 119 ? -7.505 10.375 14.749 1.00 92.88 119 GLY A O 1
ATOM 863 N N . LYS A 1 120 ? -6.554 9.943 12.762 1.00 95.00 120 LYS A N 1
ATOM 864 C CA . LYS A 1 120 ? -6.576 8.478 12.861 1.00 95.00 120 LYS A CA 1
ATOM 865 C C . LYS A 1 120 ? -5.176 7.935 13.112 1.00 95.00 120 LYS A C 1
ATOM 867 O O . LYS A 1 120 ? -4.207 8.421 12.531 1.00 95.00 120 LYS A O 1
ATOM 872 N N . ARG A 1 121 ? -5.079 6.894 13.942 1.00 97.25 121 ARG A N 1
ATOM 873 C CA . ARG A 1 121 ? -3.830 6.149 14.130 1.00 97.25 121 ARG A CA 1
ATOM 874 C C . ARG A 1 121 ? -3.471 5.442 12.825 1.00 97.25 121 ARG A C 1
ATOM 876 O O . ARG A 1 121 ? -4.284 4.682 12.305 1.00 97.25 121 ARG A O 1
ATOM 883 N N . ALA A 1 122 ? -2.277 5.697 12.303 1.00 98.12 122 ALA A N 1
ATOM 884 C CA . ALA A 1 122 ? -1.902 5.263 10.963 1.00 98.12 122 ALA A CA 1
ATOM 885 C C . ALA A 1 122 ? -0.417 4.909 10.842 1.00 98.12 122 ALA A C 1
ATOM 887 O O . ALA A 1 122 ? 0.422 5.485 11.538 1.00 98.12 122 ALA A O 1
ATOM 888 N N . TYR A 1 123 ? -0.091 4.018 9.905 1.00 98.31 123 TYR A N 1
ATOM 889 C CA . TYR A 1 123 ? 1.259 3.935 9.344 1.00 98.31 123 TYR A CA 1
ATOM 890 C C . TYR A 1 123 ? 1.483 5.128 8.421 1.00 98.31 123 TYR A C 1
ATOM 892 O O . TYR A 1 123 ? 0.723 5.320 7.470 1.00 98.31 123 TYR A O 1
ATOM 900 N N . ARG A 1 124 ? 2.513 5.930 8.697 1.00 97.94 124 ARG A N 1
ATOM 901 C CA . ARG A 1 124 ? 2.787 7.167 7.950 1.00 97.94 124 ARG A CA 1
ATOM 902 C C . ARG A 1 124 ? 3.742 6.965 6.786 1.00 97.94 124 ARG A C 1
ATOM 904 O O . ARG A 1 124 ? 3.844 7.843 5.932 1.00 97.94 124 ARG A O 1
ATOM 911 N N . ARG A 1 125 ? 4.441 5.826 6.741 1.00 98.06 125 ARG A N 1
ATOM 912 C CA . ARG A 1 125 ? 5.361 5.498 5.652 1.00 98.06 125 ARG A CA 1
ATOM 913 C C . ARG A 1 125 ? 5.083 4.141 5.036 1.00 98.06 125 ARG A C 1
ATOM 915 O O . ARG A 1 125 ? 4.702 3.197 5.727 1.00 98.06 125 ARG A O 1
ATOM 922 N N . LEU A 1 126 ? 5.325 4.064 3.732 1.00 97.94 126 LEU A N 1
ATOM 923 C CA . LEU A 1 126 ? 5.190 2.853 2.932 1.00 97.94 126 LEU A CA 1
ATOM 924 C C . LEU A 1 126 ? 6.438 2.671 2.070 1.00 97.94 126 LEU A C 1
ATOM 926 O O . LEU A 1 126 ? 6.823 3.573 1.329 1.00 97.94 126 LEU A O 1
ATOM 930 N N . ALA A 1 127 ? 7.067 1.507 2.159 1.00 97.25 127 ALA A N 1
ATOM 931 C CA . ALA A 1 127 ? 8.187 1.122 1.314 1.00 97.25 127 ALA A CA 1
ATOM 932 C C . ALA A 1 127 ? 7.842 -0.129 0.507 1.00 97.25 127 ALA A C 1
ATOM 934 O O . ALA A 1 127 ? 7.116 -1.005 0.978 1.00 97.25 127 ALA A O 1
ATOM 935 N N . THR A 1 128 ? 8.423 -0.227 -0.685 1.00 96.62 128 THR A N 1
ATOM 936 C CA . THR A 1 128 ? 8.407 -1.443 -1.500 1.00 96.62 128 THR A CA 1
ATOM 937 C C . THR A 1 128 ? 9.810 -1.793 -1.957 1.00 96.62 128 THR A C 1
ATOM 939 O O . THR A 1 128 ? 10.582 -0.889 -2.272 1.00 96.62 128 THR A O 1
ATOM 942 N N . TYR A 1 129 ? 10.135 -3.079 -2.036 1.00 96.25 129 TYR A N 1
ATOM 943 C CA . TYR A 1 129 ? 11.429 -3.543 -2.545 1.00 96.25 129 TYR A CA 1
ATOM 944 C C . TYR A 1 129 ? 11.324 -4.937 -3.175 1.00 96.25 129 TYR A C 1
ATOM 946 O O . TYR A 1 129 ? 10.328 -5.645 -2.996 1.00 96.25 129 TYR A O 1
ATOM 954 N N . ARG A 1 130 ? 12.348 -5.329 -3.934 1.00 94.19 130 ARG A N 1
ATOM 955 C CA . ARG A 1 130 ? 12.435 -6.583 -4.693 1.00 94.19 130 ARG A CA 1
ATOM 956 C C . ARG A 1 130 ? 13.388 -7.586 -4.039 1.00 94.19 130 ARG A C 1
ATOM 958 O O . ARG A 1 130 ? 14.577 -7.614 -4.373 1.00 94.19 130 ARG A O 1
ATOM 965 N N . PRO A 1 131 ? 12.894 -8.455 -3.137 1.00 94.62 131 PRO A N 1
ATOM 966 C CA . PRO A 1 131 ? 13.743 -9.454 -2.490 1.00 94.62 131 PRO A CA 1
ATOM 967 C C . PRO A 1 131 ? 14.341 -10.465 -3.483 1.00 94.62 131 PRO A C 1
ATOM 969 O O . PRO A 1 131 ? 15.435 -10.973 -3.255 1.00 94.62 131 PRO A O 1
ATOM 972 N N . ASP A 1 132 ? 13.680 -10.725 -4.615 1.00 93.25 132 ASP A N 1
ATOM 973 C CA . ASP A 1 132 ? 14.187 -11.594 -5.685 1.00 93.25 132 ASP A CA 1
ATOM 974 C C . ASP A 1 132 ? 15.419 -11.023 -6.409 1.00 93.25 132 ASP A C 1
ATOM 976 O O . ASP A 1 132 ? 16.178 -11.778 -7.014 1.00 93.25 132 ASP A O 1
ATOM 980 N N . LEU A 1 133 ? 15.651 -9.711 -6.305 1.00 93.94 133 LEU A N 1
ATOM 981 C CA . LEU A 1 133 ? 16.861 -9.037 -6.785 1.00 93.94 133 LEU A CA 1
ATOM 982 C C . LEU A 1 133 ? 17.898 -8.806 -5.671 1.00 93.94 133 LEU A C 1
ATOM 984 O O . LEU A 1 133 ? 18.932 -8.184 -5.912 1.00 93.94 133 LEU A O 1
ATOM 988 N N . GLY A 1 134 ? 17.650 -9.317 -4.461 1.00 94.94 134 GLY A N 1
ATOM 989 C CA . GLY A 1 134 ? 18.519 -9.134 -3.298 1.00 94.94 134 GLY A CA 1
ATOM 990 C C . GLY A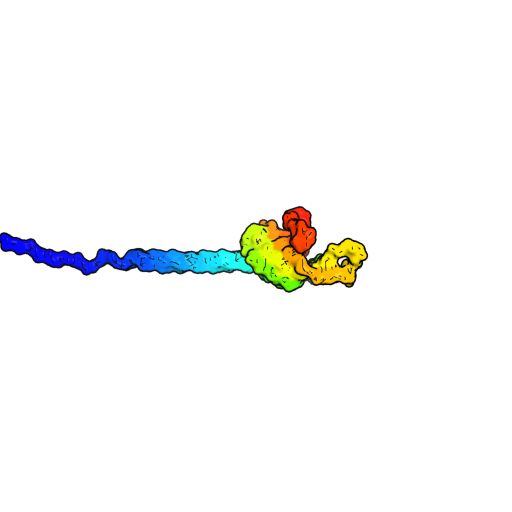 1 134 ? 18.365 -7.779 -2.602 1.00 94.94 134 GLY A C 1
ATOM 991 O O . GLY A 1 134 ? 19.197 -7.437 -1.762 1.00 94.94 134 GLY A O 1
ATOM 992 N N . GLU A 1 135 ? 17.327 -7.006 -2.932 1.00 95.06 135 GLU A N 1
ATOM 993 C CA . GLU A 1 135 ? 17.002 -5.778 -2.207 1.00 95.06 135 GLU A CA 1
ATOM 994 C C . GLU A 1 135 ? 16.461 -6.094 -0.809 1.00 95.06 135 GLU A C 1
ATOM 996 O O . GLU A 1 135 ? 15.868 -7.149 -0.567 1.00 95.06 135 GLU A O 1
ATOM 1001 N N . THR A 1 136 ? 16.630 -5.152 0.115 1.00 96.25 136 THR A N 1
ATOM 1002 C CA . THR A 1 136 ? 16.157 -5.274 1.495 1.00 96.25 136 THR A CA 1
ATOM 1003 C C . THR A 1 136 ? 15.436 -4.011 1.947 1.00 96.25 136 THR A C 1
ATOM 1005 O O . THR A 1 136 ? 15.656 -2.914 1.422 1.00 96.25 136 THR A O 1
ATOM 1008 N N . PHE A 1 137 ? 14.579 -4.156 2.959 1.00 96.06 137 PHE A N 1
ATOM 1009 C CA . PHE A 1 137 ? 13.890 -3.021 3.560 1.00 96.06 137 PHE A CA 1
ATOM 1010 C C . PHE A 1 137 ? 14.885 -1.994 4.122 1.00 96.06 137 PHE A C 1
ATOM 1012 O O . PHE A 1 137 ? 15.766 -2.319 4.918 1.00 96.06 137 PHE A O 1
ATOM 1019 N N . THR A 1 138 ? 14.703 -0.733 3.727 1.00 93.00 138 THR A N 1
ATOM 1020 C CA . THR A 1 138 ? 15.468 0.411 4.229 1.00 93.00 138 THR A CA 1
ATOM 1021 C C . THR A 1 138 ? 14.511 1.540 4.602 1.00 93.00 138 THR A C 1
ATOM 1023 O O . THR A 1 138 ? 13.834 2.095 3.739 1.00 93.00 138 THR A O 1
ATOM 1026 N N . TYR A 1 139 ? 14.508 1.941 5.877 1.00 91.44 139 TYR A N 1
ATOM 1027 C CA . TYR A 1 139 ? 13.624 2.986 6.419 1.00 91.44 139 TYR A CA 1
ATOM 1028 C C . TYR A 1 139 ? 13.670 4.327 5.670 1.00 91.44 139 TYR A C 1
ATOM 1030 O O . TYR A 1 139 ? 12.691 5.067 5.674 1.00 91.44 139 TYR A O 1
ATOM 1038 N N . GLY A 1 140 ? 14.798 4.674 5.047 1.00 90.69 140 GLY A N 1
ATOM 1039 C CA . GLY A 1 140 ? 14.955 5.940 4.325 1.00 90.69 140 GLY A CA 1
ATOM 1040 C C . GLY A 1 140 ? 14.320 5.973 2.931 1.00 90.69 140 GLY A C 1
ATOM 1041 O O . GLY A 1 140 ? 14.283 7.039 2.328 1.00 90.69 140 GLY A O 1
ATOM 1042 N N . LEU A 1 141 ? 13.856 4.833 2.408 1.00 89.50 141 LEU A N 1
ATOM 1043 C CA . LEU A 1 141 ? 13.334 4.722 1.040 1.00 89.50 141 LEU A CA 1
ATOM 1044 C C . LEU A 1 141 ? 11.802 4.711 0.965 1.00 89.50 141 LEU A C 1
ATOM 1046 O O . LEU A 1 141 ? 11.252 4.733 -0.133 1.00 89.50 141 LEU A O 1
ATOM 1050 N N . GLY A 1 142 ? 11.109 4.679 2.106 1.00 94.00 142 GLY A N 1
ATOM 1051 C CA . GLY A 1 142 ? 9.652 4.730 2.127 1.00 94.00 142 GLY A CA 1
ATOM 1052 C C . GLY A 1 142 ? 9.106 6.134 1.881 1.00 94.00 142 GLY A C 1
ATOM 1053 O O . GLY A 1 142 ? 9.615 7.138 2.396 1.00 94.00 142 GLY A O 1
ATOM 1054 N N . ILE A 1 143 ? 8.025 6.190 1.114 1.00 95.06 143 ILE A N 1
ATOM 1055 C CA . ILE A 1 143 ? 7.283 7.419 0.845 1.00 95.06 143 ILE A CA 1
ATOM 1056 C C . ILE A 1 143 ? 6.451 7.822 2.062 1.00 95.06 143 ILE A C 1
ATOM 1058 O O . ILE A 1 143 ? 6.074 6.975 2.871 1.00 95.06 143 ILE A O 1
ATOM 1062 N N . ASP A 1 144 ? 6.180 9.120 2.186 1.00 95.44 144 ASP A N 1
ATOM 1063 C CA . ASP A 1 144 ? 5.128 9.605 3.081 1.00 95.44 144 ASP A CA 1
ATOM 1064 C C . ASP A 1 144 ? 3.766 9.260 2.471 1.00 95.44 144 ASP A C 1
ATOM 1066 O O . ASP A 1 144 ? 3.590 9.411 1.260 1.00 95.44 144 ASP A O 1
ATOM 1070 N N . VAL A 1 145 ? 2.843 8.754 3.285 1.00 95.88 145 VAL A N 1
ATOM 1071 C CA . VAL A 1 145 ? 1.500 8.351 2.843 1.00 95.88 145 VAL A CA 1
ATOM 1072 C C . VAL A 1 145 ? 0.375 9.046 3.611 1.00 95.88 145 VAL A C 1
ATOM 1074 O O . VAL A 1 145 ? -0.782 8.647 3.488 1.00 95.88 145 VAL A O 1
ATOM 1077 N N . CYS A 1 146 ? 0.671 10.089 4.394 1.00 94.75 146 CYS A N 1
ATOM 1078 C CA . CYS A 1 146 ? -0.365 11.023 4.833 1.00 94.75 146 CYS A CA 1
ATOM 1079 C C . CYS A 1 146 ? -0.609 12.047 3.700 1.00 94.75 146 CYS A C 1
ATOM 1081 O O . CYS A 1 146 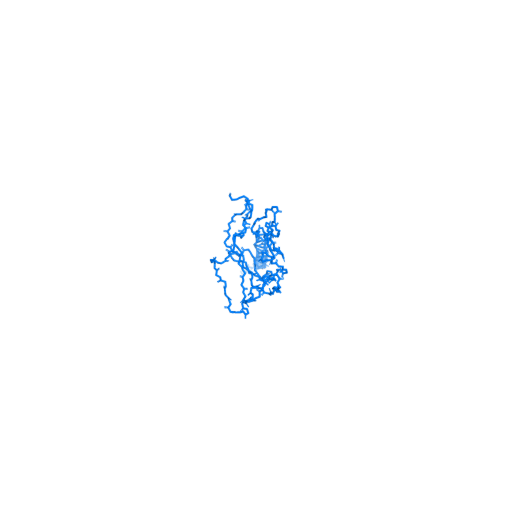? 0.109 13.044 3.600 1.00 94.75 146 CYS A O 1
ATOM 1083 N N . TRP A 1 147 ? -1.569 11.778 2.805 1.00 88.69 147 TRP A N 1
ATOM 1084 C CA . TRP A 1 147 ? -1.807 12.598 1.601 1.00 88.69 147 TRP A CA 1
ATOM 1085 C C . TRP A 1 147 ? -2.693 13.828 1.829 1.00 88.69 147 TRP A C 1
ATOM 1087 O O . TRP A 1 147 ? -2.587 14.816 1.104 1.00 88.69 147 TRP A O 1
ATOM 1097 N N . SER A 1 148 ? -3.582 13.763 2.810 1.00 78.44 148 SER A N 1
ATOM 1098 C CA . SER A 1 148 ? -4.418 14.882 3.258 1.00 78.44 148 SER A CA 1
ATOM 1099 C C . SER A 1 148 ? -3.603 15.939 4.025 1.00 78.44 148 SER A C 1
ATOM 1101 O O . SER A 1 148 ? -2.504 15.650 4.490 1.00 78.44 148 SER A O 1
ATOM 1103 N N . GLU A 1 149 ? -4.144 17.164 4.116 1.00 58.44 149 GLU A N 1
ATOM 1104 C CA . GLU A 1 149 ? -3.493 18.394 4.614 1.00 58.44 149 GLU A CA 1
ATOM 1105 C C . GLU A 1 149 ? -2.357 18.184 5.642 1.00 58.44 149 GLU A C 1
ATOM 1107 O O . GLU A 1 149 ? -2.600 17.813 6.793 1.00 58.44 149 GLU A O 1
ATOM 1112 N N . GLN A 1 150 ? -1.122 18.489 5.213 1.00 51.41 150 GLN A N 1
ATOM 1113 C CA . GLN A 1 150 ? 0.022 18.770 6.094 1.00 51.41 150 GLN A CA 1
ATOM 1114 C C . GLN A 1 150 ? 0.007 20.226 6.561 1.00 51.41 150 GLN A C 1
ATOM 1116 O O . GLN A 1 150 ? -0.235 21.113 5.708 1.00 51.41 150 GLN A O 1
#

Foldseek 3Di:
DDDDDDDDDDDDDDPPVVVVVVVVVVVVVVVVVLVVLQQQAWAADDDPQWPQGPGHQGQWIAPNDDQQRIWHRWDWPDTNPQKTKTKTWGFDDDPPDDSVPTGTDIWIKMFHDWDDQPNGTYRQWIDTGDVVVVDDDDPVRTDGRNPPDD

Sequence (150 aa):
MSVLALTSCAQEQDKHVQNGQQEVAQFAVNSTIENAESESIVLGSNDDRSTGYGVARPTYTNNGGSSSGIISDIVWDSWGGEIAEGTGMALAQIPGMALAESPFLAHAVVAYDLGMCDGKRAYRRLATYRPDLGETFTYGLGIDVCWSEQ